Protein AF-D7LIV7-F1 (afdb_monomer_lite)

InterPro domains:
  IPR029466 No apical meristem-associated, C-terminal domain [PF14303] (4-51)

Sequence (91 aa):
MASEQRQQQLEIQSKNYALKELKEENKILLCDLNTMDPNVRGYFQAEQARILQKRSDQQKNQLAQPPSTSFGSFGQYFNDIGGPESNLPEY

Structure (mmCIF, N/CA/C/O backbone):
data_AF-D7LIV7-F1
#
_entry.id   AF-D7LIV7-F1
#
loop_
_atom_site.group_PDB
_atom_site.id
_atom_site.type_symbol
_atom_site.label_atom_id
_atom_site.label_alt_id
_atom_site.label_comp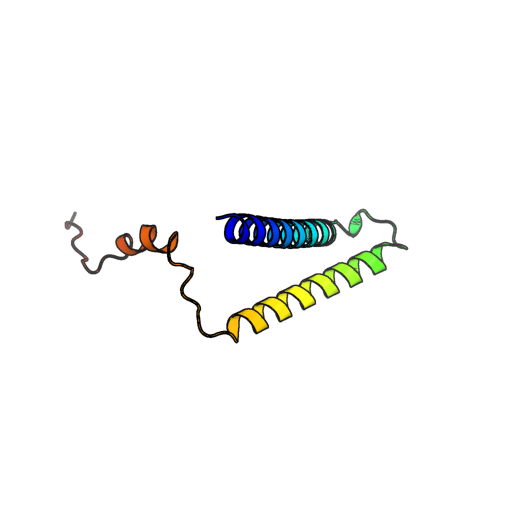_id
_atom_site.label_asym_id
_atom_site.label_entity_id
_atom_site.label_seq_id
_atom_site.pdbx_PDB_ins_code
_atom_site.Cartn_x
_atom_site.Cartn_y
_atom_site.Cartn_z
_atom_site.occupancy
_atom_site.B_iso_or_equiv
_atom_site.auth_seq_id
_atom_site.auth_comp_id
_atom_site.auth_asym_id
_atom_site.auth_atom_id
_atom_site.pdbx_PDB_model_num
ATOM 1 N N . MET A 1 1 ? -24.921 -7.658 27.916 1.00 60.25 1 MET A N 1
ATOM 2 C CA . MET A 1 1 ? -23.794 -8.602 28.096 1.00 60.25 1 MET A CA 1
ATOM 3 C C . MET A 1 1 ? -23.497 -9.457 26.856 1.00 60.25 1 MET A C 1
ATOM 5 O O . MET A 1 1 ? -22.509 -9.164 26.199 1.00 60.25 1 MET A O 1
ATOM 9 N N . ALA A 1 2 ? -24.306 -10.453 26.454 1.00 70.56 2 ALA A N 1
ATOM 10 C CA . ALA A 1 2 ? -23.977 -11.294 25.277 1.00 70.56 2 ALA A CA 1
ATOM 11 C C . ALA A 1 2 ? -24.006 -10.548 23.918 1.00 70.56 2 ALA A C 1
ATOM 13 O O . ALA A 1 2 ? -23.241 -10.867 23.007 1.00 70.56 2 ALA A O 1
ATOM 14 N N . SER A 1 3 ? -24.869 -9.537 23.777 1.00 79.06 3 SER A N 1
ATOM 15 C CA . SER A 1 3 ? -24.969 -8.689 22.578 1.00 79.06 3 SER A CA 1
ATOM 16 C C . SER A 1 3 ? -23.793 -7.715 22.432 1.00 79.06 3 SER A C 1
ATOM 18 O O . SER A 1 3 ? -23.276 -7.539 21.333 1.00 79.06 3 SER A O 1
ATOM 20 N N . GLU A 1 4 ? -23.328 -7.129 23.535 1.00 84.50 4 GLU A N 1
ATOM 21 C CA . GLU A 1 4 ? -22.207 -6.177 23.551 1.00 84.50 4 GLU A CA 1
ATOM 22 C C . GLU A 1 4 ? -20.877 -6.866 23.236 1.00 84.50 4 GLU A C 1
ATOM 24 O O . GLU A 1 4 ? -20.095 -6.351 22.443 1.00 84.50 4 GLU A O 1
ATOM 29 N N . GLN A 1 5 ? -20.648 -8.071 23.773 1.00 88.56 5 GLN A N 1
ATOM 30 C CA . GLN A 1 5 ? -19.468 -8.871 23.429 1.00 88.56 5 GLN A CA 1
ATOM 31 C C . GLN A 1 5 ? -19.434 -9.222 21.938 1.00 88.56 5 GLN A C 1
ATOM 33 O O . GLN A 1 5 ? -18.387 -9.121 21.300 1.00 88.56 5 GLN A O 1
ATOM 38 N N . ARG A 1 6 ? -20.586 -9.582 21.354 1.00 90.00 6 ARG A N 1
ATOM 39 C CA . ARG A 1 6 ? -20.693 -9.834 19.910 1.00 90.00 6 ARG A CA 1
ATOM 40 C C . ARG A 1 6 ? -20.379 -8.574 19.101 1.00 90.00 6 ARG A C 1
ATOM 42 O O . ARG A 1 6 ? -19.649 -8.657 18.118 1.00 90.00 6 ARG A O 1
ATOM 49 N N . GLN A 1 7 ? -20.893 -7.417 19.517 1.00 91.38 7 GLN A N 1
ATOM 50 C CA . GLN A 1 7 ? -20.625 -6.148 18.841 1.00 91.38 7 GLN A CA 1
ATOM 51 C C . GLN A 1 7 ? -19.132 -5.790 18.876 1.00 91.38 7 GLN A C 1
ATOM 53 O O . GLN A 1 7 ? -18.560 -5.447 17.844 1.00 91.38 7 GLN A O 1
ATOM 58 N N . GLN A 1 8 ? -18.481 -5.945 20.033 1.00 91.88 8 GLN A N 1
ATOM 59 C CA . GLN A 1 8 ? -17.041 -5.718 20.183 1.00 91.88 8 GLN A CA 1
ATOM 60 C C . GLN A 1 8 ? -16.215 -6.662 19.301 1.00 91.88 8 GLN A C 1
ATOM 62 O O . GLN A 1 8 ? -15.260 -6.235 18.655 1.00 91.88 8 GLN A O 1
ATOM 67 N N . GLN A 1 9 ? -16.594 -7.940 19.219 1.00 93.75 9 GLN A N 1
ATOM 68 C CA . GLN A 1 9 ? -15.920 -8.904 18.346 1.00 93.75 9 GLN A CA 1
ATOM 69 C C . GLN A 1 9 ? -16.021 -8.519 16.866 1.00 93.75 9 GLN A C 1
ATOM 71 O O . GLN A 1 9 ? -15.033 -8.641 16.141 1.00 93.75 9 GLN A O 1
ATOM 76 N N . LEU A 1 10 ? -17.187 -8.048 16.417 1.00 94.12 10 LEU A N 1
ATOM 77 C CA . LEU A 1 10 ? -17.377 -7.583 15.040 1.00 94.12 10 LEU A CA 1
ATOM 78 C C . LEU A 1 10 ? -16.546 -6.329 14.749 1.00 94.12 10 LEU A C 1
ATOM 80 O O . LEU A 1 10 ? -15.916 -6.239 13.696 1.00 94.12 10 LEU A O 1
ATOM 84 N N . GLU A 1 11 ? -16.483 -5.392 15.694 1.00 94.88 11 GLU A N 1
ATOM 85 C CA . GLU A 1 11 ? -15.664 -4.187 15.560 1.00 94.88 11 GLU A CA 1
ATOM 86 C C . GLU A 1 11 ? -14.167 -4.524 15.465 1.00 94.88 11 GLU A C 1
ATOM 88 O O . GLU A 1 11 ? -13.467 -4.016 14.587 1.00 94.88 11 GLU A O 1
ATOM 93 N N . ILE A 1 12 ? -13.676 -5.430 16.317 1.00 94.88 12 ILE A N 1
ATOM 94 C CA . ILE A 1 12 ? -12.285 -5.903 16.281 1.00 94.88 12 ILE A CA 1
ATOM 95 C C . ILE A 1 12 ? -11.980 -6.580 14.942 1.00 94.88 12 ILE A C 1
ATOM 97 O O . ILE A 1 12 ? -10.947 -6.298 14.334 1.00 94.88 12 ILE A O 1
ATOM 101 N N . GLN A 1 13 ? -12.877 -7.439 14.451 1.00 95.25 13 GLN A N 1
ATOM 102 C CA . GLN A 1 13 ? -12.709 -8.076 13.143 1.00 95.25 13 GLN A CA 1
ATOM 103 C C . GLN A 1 13 ? -12.627 -7.037 12.024 1.00 95.25 13 GLN A C 1
ATOM 105 O O . GLN A 1 13 ? -11.693 -7.080 11.225 1.00 95.25 13 GLN A O 1
ATOM 110 N N . SER A 1 14 ? -13.534 -6.058 12.009 1.00 94.12 14 SER A N 1
ATOM 111 C CA . SER A 1 14 ? -13.519 -4.968 11.029 1.00 94.12 14 SER A CA 1
ATOM 112 C C . SER A 1 14 ? -12.196 -4.195 11.050 1.00 94.12 14 SER A C 1
ATOM 114 O O . SER A 1 14 ? -11.596 -3.965 9.999 1.00 94.12 14 SER A O 1
ATOM 116 N N . LYS A 1 15 ? -11.697 -3.833 12.239 1.00 94.19 15 LYS A N 1
ATOM 117 C CA . LYS A 1 15 ? -10.411 -3.131 12.393 1.00 94.19 15 LYS A CA 1
ATOM 118 C C . LYS A 1 15 ? -9.233 -3.981 11.914 1.00 94.19 15 LYS A C 1
ATOM 120 O O . LYS A 1 15 ? -8.345 -3.466 11.238 1.00 94.19 15 LYS A O 1
ATOM 125 N N . ASN A 1 16 ? -9.242 -5.282 12.198 1.00 94.94 16 ASN A N 1
ATOM 126 C CA . ASN A 1 16 ? -8.206 -6.205 11.736 1.00 94.94 16 ASN A CA 1
ATOM 127 C C . ASN A 1 16 ? -8.182 -6.333 10.208 1.00 94.94 16 ASN A C 1
ATOM 129 O O . ASN A 1 16 ? -7.102 -6.363 9.617 1.00 94.94 16 ASN A O 1
ATOM 133 N N . TYR A 1 17 ? -9.349 -6.376 9.557 1.00 94.94 17 TYR A N 1
ATOM 134 C CA . TYR A 1 17 ? -9.423 -6.391 8.095 1.00 94.94 17 TYR A CA 1
ATOM 135 C C . TYR A 1 17 ? -8.882 -5.098 7.487 1.00 94.94 17 TYR A C 1
ATOM 137 O O . TYR A 1 17 ? -8.045 -5.169 6.587 1.00 94.94 17 TYR A O 1
ATOM 145 N N . ALA A 1 18 ? -9.274 -3.941 8.027 1.00 93.25 18 ALA A N 1
ATOM 146 C CA . ALA A 1 18 ? -8.755 -2.649 7.582 1.00 93.25 18 ALA A CA 1
ATOM 147 C C . ALA A 1 18 ? -7.225 -2.561 7.744 1.00 93.25 18 ALA A C 1
ATOM 149 O O . ALA A 1 18 ? -6.518 -2.138 6.830 1.00 93.25 18 ALA A O 1
ATOM 150 N N . LEU A 1 19 ? -6.688 -3.033 8.874 1.00 94.25 19 LEU A N 1
ATOM 151 C CA . LEU A 1 19 ? -5.243 -3.071 9.106 1.00 94.25 19 LEU A CA 1
ATOM 152 C C . LEU A 1 19 ? -4.523 -3.998 8.115 1.00 94.25 19 LEU A C 1
ATOM 154 O O . LEU A 1 19 ? -3.439 -3.668 7.630 1.00 94.25 19 LEU A O 1
ATOM 158 N N . LYS A 1 20 ? -5.113 -5.158 7.807 1.00 95.62 20 LYS A N 1
ATOM 159 C CA . LYS A 1 20 ? -4.555 -6.108 6.838 1.00 95.62 20 LYS A CA 1
ATOM 160 C C . LYS A 1 20 ? -4.499 -5.504 5.435 1.00 95.62 20 LYS A C 1
ATOM 162 O O . LYS A 1 20 ? -3.472 -5.640 4.775 1.00 95.62 20 LYS A O 1
ATOM 167 N N . GLU A 1 21 ? -5.563 -4.831 5.008 1.00 93.81 21 GLU A N 1
ATOM 168 C CA . GLU A 1 21 ? -5.613 -4.122 3.727 1.00 93.81 21 GLU A CA 1
ATOM 169 C C . GLU A 1 21 ? -4.537 -3.030 3.662 1.00 93.81 21 GLU A C 1
ATOM 171 O O . GLU A 1 21 ? -3.717 -3.025 2.743 1.00 93.81 21 GLU A O 1
ATOM 176 N N . LEU A 1 22 ? -4.457 -2.178 4.690 1.00 94.56 22 LEU A N 1
ATOM 177 C CA . LEU A 1 22 ? -3.461 -1.108 4.770 1.00 94.56 22 LEU A CA 1
ATOM 178 C C . LEU A 1 22 ? -2.027 -1.648 4.696 1.00 94.56 22 LEU A C 1
ATOM 180 O O . LEU A 1 22 ? -1.163 -1.063 4.037 1.00 94.56 22 LEU A O 1
ATOM 184 N N . LYS A 1 23 ? -1.761 -2.774 5.369 1.00 96.44 23 LYS A N 1
ATOM 185 C CA . LYS A 1 23 ? -0.451 -3.429 5.342 1.00 96.44 23 LYS A CA 1
ATOM 186 C C . LYS A 1 23 ? -0.093 -3.913 3.939 1.00 96.44 23 LYS A C 1
ATOM 188 O O . LYS A 1 23 ? 1.055 -3.747 3.539 1.00 96.44 23 LYS A O 1
ATOM 193 N N . GLU A 1 24 ? -1.034 -4.504 3.211 1.00 96.50 24 GLU A N 1
ATOM 194 C CA . GLU A 1 24 ? -0.777 -5.000 1.856 1.00 96.50 24 GLU A CA 1
ATOM 195 C C . GLU A 1 24 ? -0.538 -3.851 0.872 1.00 96.50 24 GLU A C 1
ATOM 197 O O . GLU A 1 24 ? 0.445 -3.865 0.136 1.00 96.50 24 GLU A O 1
ATOM 202 N N . GLU A 1 25 ? -1.344 -2.791 0.946 1.00 96.25 25 GLU A N 1
ATOM 203 C CA . GLU A 1 25 ? -1.115 -1.575 0.162 1.00 96.25 25 GLU A CA 1
ATOM 204 C C . GLU A 1 25 ? 0.257 -0.948 0.447 1.00 96.25 25 GLU A C 1
ATOM 206 O O . GLU A 1 25 ? 0.960 -0.528 -0.470 1.00 96.25 25 GLU A O 1
ATOM 211 N N . ASN A 1 26 ? 0.670 -0.899 1.718 1.00 96.62 26 ASN A N 1
ATOM 212 C CA . ASN A 1 26 ? 1.978 -0.358 2.087 1.00 96.62 26 ASN A CA 1
ATOM 213 C C . ASN A 1 26 ? 3.138 -1.196 1.549 1.00 96.62 26 ASN A C 1
ATOM 215 O O . ASN A 1 26 ? 4.166 -0.621 1.206 1.00 96.62 26 ASN A O 1
ATOM 219 N N . LYS A 1 27 ? 2.995 -2.523 1.440 1.00 96.19 27 LYS A N 1
ATOM 220 C CA . LYS A 1 27 ? 4.022 -3.342 0.783 1.00 96.19 27 LYS A CA 1
ATOM 221 C C . LYS A 1 27 ? 4.204 -2.907 -0.664 1.00 96.19 27 LYS A C 1
ATOM 223 O O . LYS A 1 27 ? 5.331 -2.673 -1.071 1.00 96.19 27 LYS A O 1
ATOM 228 N N . ILE A 1 28 ? 3.104 -2.744 -1.400 1.00 95.69 28 ILE A N 1
ATOM 229 C CA . ILE A 1 28 ? 3.135 -2.338 -2.810 1.00 95.69 28 ILE A CA 1
ATOM 230 C C . ILE A 1 28 ? 3.755 -0.942 -2.959 1.00 95.69 28 ILE A C 1
ATOM 232 O O . ILE A 1 28 ? 4.582 -0.727 -3.841 1.00 95.69 28 ILE A O 1
ATOM 236 N N . LEU A 1 29 ? 3.409 -0.001 -2.076 1.00 96.19 29 LEU A N 1
ATOM 237 C CA . LEU A 1 29 ? 3.988 1.348 -2.078 1.00 96.19 29 LEU A CA 1
ATOM 238 C C . LEU A 1 29 ? 5.487 1.375 -1.759 1.00 96.19 29 LEU A C 1
ATOM 240 O O . LEU A 1 29 ? 6.199 2.213 -2.300 1.00 96.19 29 LEU A O 1
ATOM 244 N N . LEU A 1 30 ? 5.962 0.482 -0.888 1.00 94.94 30 LEU A N 1
ATOM 245 C CA . LEU A 1 30 ? 7.371 0.412 -0.489 1.00 94.94 30 LEU A CA 1
ATOM 246 C C . LEU A 1 30 ? 8.221 -0.476 -1.410 1.00 94.94 30 LEU A C 1
ATOM 248 O O . LEU A 1 30 ? 9.435 -0.551 -1.224 1.00 94.94 30 LEU A O 1
ATOM 252 N N . CYS A 1 31 ? 7.618 -1.149 -2.392 1.00 93.06 31 CYS A N 1
ATOM 253 C CA . C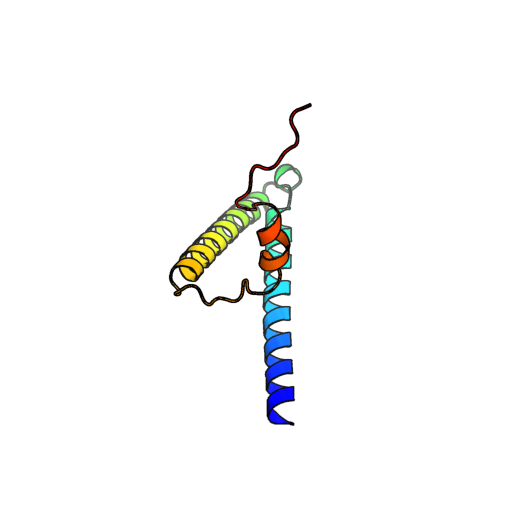YS A 1 31 ? 8.360 -1.910 -3.3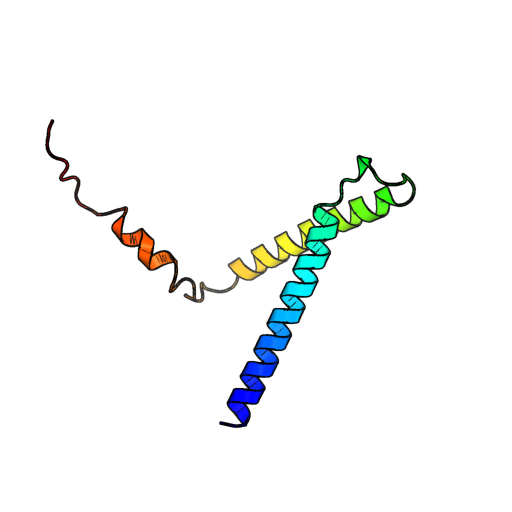91 1.00 93.06 31 CYS A CA 1
ATOM 254 C C . CYS A 1 31 ? 9.192 -0.977 -4.285 1.00 93.06 31 CYS A C 1
ATOM 256 O O . CYS A 1 31 ? 8.651 -0.083 -4.939 1.00 93.06 31 CYS A O 1
ATOM 258 N N . ASP A 1 32 ? 10.501 -1.235 -4.368 1.00 93.62 32 ASP A N 1
ATOM 259 C CA . ASP A 1 32 ? 11.390 -0.540 -5.298 1.00 93.62 32 ASP A CA 1
ATOM 260 C C . ASP A 1 32 ? 11.262 -1.122 -6.711 1.00 93.62 32 ASP A C 1
ATOM 262 O O . ASP A 1 32 ? 11.774 -2.201 -7.029 1.00 93.62 32 ASP A O 1
ATOM 266 N N . LEU A 1 33 ? 10.599 -0.359 -7.577 1.00 92.19 33 LEU A N 1
ATOM 267 C CA . LEU A 1 33 ? 10.352 -0.695 -8.976 1.00 92.19 33 LEU A CA 1
ATOM 268 C C . LEU A 1 33 ? 11.631 -0.884 -9.804 1.00 92.19 33 LEU A C 1
ATOM 270 O O . LEU A 1 33 ? 11.584 -1.553 -10.837 1.00 92.19 33 LEU A O 1
ATOM 274 N N . ASN A 1 34 ? 12.767 -0.317 -9.388 1.00 91.75 34 ASN A N 1
ATOM 275 C CA . ASN A 1 34 ? 14.028 -0.441 -10.128 1.00 91.75 34 ASN A CA 1
ATOM 276 C C . ASN A 1 34 ? 14.643 -1.838 -10.009 1.00 91.75 34 ASN A C 1
ATOM 278 O O . ASN A 1 34 ? 15.422 -2.244 -10.867 1.00 91.75 34 ASN A O 1
ATOM 282 N N . THR A 1 35 ? 14.264 -2.579 -8.967 1.00 92.88 35 THR A N 1
ATOM 283 C CA . THR A 1 35 ? 14.716 -3.956 -8.723 1.00 92.88 35 THR A CA 1
ATOM 284 C C . THR A 1 35 ? 13.823 -5.008 -9.388 1.00 92.88 35 THR A C 1
ATOM 286 O O . THR A 1 35 ? 14.134 -6.197 -9.350 1.00 92.88 35 THR A O 1
ATOM 289 N N . MET A 1 36 ? 12.710 -4.587 -9.999 1.00 89.31 36 MET A N 1
ATOM 290 C CA . MET A 1 36 ? 11.706 -5.476 -10.577 1.00 89.31 36 MET A CA 1
ATOM 291 C C . MET A 1 36 ? 11.934 -5.765 -12.060 1.00 89.31 36 MET A C 1
ATOM 293 O O . MET A 1 36 ? 12.453 -4.938 -12.811 1.00 89.31 36 MET A O 1
ATOM 297 N N . ASP A 1 37 ? 11.443 -6.927 -12.497 1.00 92.12 37 ASP A N 1
ATOM 298 C CA . ASP A 1 37 ? 11.389 -7.276 -13.914 1.00 92.12 37 ASP A CA 1
ATOM 299 C C . ASP A 1 37 ? 10.550 -6.229 -14.693 1.00 92.12 37 ASP A C 1
ATOM 301 O O . ASP A 1 37 ? 9.435 -5.884 -14.272 1.00 92.12 37 ASP A O 1
ATOM 305 N N . PRO A 1 38 ? 11.059 -5.708 -15.828 1.00 90.56 38 PRO A N 1
ATOM 306 C CA . PRO A 1 38 ? 10.375 -4.700 -16.637 1.00 90.56 38 PRO A CA 1
ATOM 307 C C . PRO A 1 38 ? 8.931 -5.046 -17.019 1.00 90.56 38 PRO A C 1
ATOM 309 O O . PRO A 1 38 ? 8.107 -4.137 -17.128 1.00 90.56 38 PRO A O 1
ATOM 312 N N . ASN A 1 39 ? 8.619 -6.332 -17.194 1.00 90.12 39 ASN A N 1
ATOM 313 C CA . ASN A 1 39 ? 7.312 -6.824 -17.623 1.00 90.12 39 ASN A CA 1
ATOM 314 C C . ASN A 1 39 ? 6.248 -6.710 -16.523 1.00 90.12 39 ASN A C 1
ATOM 316 O O . ASN A 1 39 ? 5.067 -6.560 -16.827 1.00 90.12 39 ASN A O 1
ATOM 320 N N . VAL A 1 40 ? 6.646 -6.745 -15.247 1.00 91.50 40 VAL A N 1
ATOM 321 C CA . VAL A 1 40 ? 5.730 -6.592 -14.097 1.00 91.50 40 VAL A CA 1
ATOM 322 C C . VAL A 1 40 ? 5.815 -5.210 -13.455 1.00 91.50 40 VAL A C 1
ATOM 324 O O . VAL A 1 40 ? 4.895 -4.794 -12.753 1.00 91.50 40 VAL A O 1
ATOM 327 N N . ARG A 1 41 ? 6.883 -4.455 -13.727 1.00 94.81 41 ARG A N 1
ATOM 328 C CA . ARG A 1 41 ? 7.088 -3.099 -13.207 1.00 94.81 41 ARG A CA 1
ATOM 329 C C . ARG A 1 41 ? 5.929 -2.153 -13.530 1.00 94.81 41 ARG A C 1
ATOM 331 O O . ARG A 1 41 ? 5.501 -1.405 -12.655 1.00 94.81 41 ARG A O 1
ATOM 338 N N . GLY A 1 42 ? 5.397 -2.208 -14.754 1.00 93.94 42 GLY A N 1
ATOM 339 C CA . GLY A 1 42 ? 4.269 -1.362 -15.166 1.00 93.94 42 GLY A CA 1
ATOM 340 C C . GLY A 1 42 ? 3.003 -1.606 -14.339 1.00 93.94 42 GLY A C 1
ATOM 341 O O . GLY A 1 42 ? 2.306 -0.659 -13.979 1.00 93.94 42 GLY A O 1
ATOM 342 N N . TYR A 1 43 ? 2.749 -2.863 -13.963 1.00 94.56 43 TYR A N 1
ATOM 343 C CA . TYR A 1 43 ? 1.635 -3.223 -13.088 1.00 94.56 43 TYR A CA 1
ATOM 344 C C . TYR A 1 43 ? 1.800 -2.613 -11.690 1.00 94.56 43 TYR A C 1
ATOM 346 O O . TYR A 1 43 ? 0.888 -1.954 -11.198 1.00 94.56 43 TYR A O 1
ATOM 354 N N . PHE A 1 44 ? 2.974 -2.765 -11.070 1.00 95.31 44 PHE A N 1
ATOM 355 C CA . PHE A 1 44 ? 3.220 -2.205 -9.738 1.00 95.31 44 PHE A CA 1
ATOM 356 C C . PHE A 1 44 ? 3.180 -0.676 -9.736 1.00 95.31 44 PHE A C 1
ATOM 358 O O . PHE A 1 44 ? 2.642 -0.088 -8.804 1.00 95.31 44 PHE A O 1
ATOM 365 N N . GLN A 1 45 ? 3.669 -0.027 -10.793 1.00 95.94 45 GLN A N 1
ATOM 366 C CA . GLN A 1 45 ? 3.572 1.424 -10.935 1.00 95.94 45 GLN A CA 1
ATOM 367 C C . GLN A 1 45 ? 2.112 1.901 -10.990 1.00 95.94 45 GLN A C 1
ATOM 369 O O . GLN A 1 45 ? 1.742 2.854 -10.300 1.00 95.94 45 GLN A O 1
ATOM 374 N N . ALA A 1 46 ? 1.271 1.229 -11.782 1.00 96.12 46 ALA A N 1
ATOM 375 C CA . ALA A 1 46 ? -0.155 1.533 -11.850 1.00 96.12 46 ALA A CA 1
ATOM 376 C C . ALA A 1 46 ? -0.844 1.300 -10.495 1.00 96.12 46 ALA A C 1
ATOM 378 O O . ALA A 1 46 ? -1.653 2.120 -10.057 1.00 96.12 46 ALA A O 1
ATOM 379 N N . GLU A 1 47 ? -0.482 0.224 -9.799 1.00 96.88 47 GLU A N 1
ATOM 380 C CA . GLU A 1 47 ? -1.059 -0.117 -8.503 1.00 96.88 47 GLU A CA 1
ATOM 381 C C . GLU A 1 47 ? -0.655 0.882 -7.406 1.00 96.88 47 GLU A C 1
ATOM 383 O O . GLU A 1 47 ? -1.504 1.313 -6.626 1.00 96.88 47 GLU A O 1
ATOM 388 N N . GLN A 1 48 ? 0.600 1.346 -7.389 1.00 97.38 48 GLN A N 1
ATOM 389 C CA . GLN A 1 48 ? 1.045 2.425 -6.499 1.00 97.38 48 GLN A CA 1
ATOM 390 C C . GLN A 1 48 ? 0.235 3.709 -6.723 1.00 97.38 48 GLN A C 1
ATOM 392 O O . GLN A 1 48 ? -0.257 4.305 -5.761 1.00 97.38 48 GLN A O 1
ATOM 397 N N . ALA A 1 49 ? 0.035 4.110 -7.983 1.00 97.12 49 ALA A N 1
ATOM 398 C CA . ALA A 1 49 ? -0.771 5.281 -8.320 1.00 97.12 49 ALA A CA 1
ATOM 399 C C . ALA A 1 49 ? -2.231 5.122 -7.857 1.00 97.12 49 ALA A C 1
ATOM 401 O O . ALA A 1 49 ? -2.787 6.025 -7.226 1.00 97.12 49 ALA A O 1
ATOM 402 N N . ARG A 1 50 ? -2.829 3.946 -8.093 1.00 97.81 50 ARG A N 1
ATOM 403 C CA . ARG A 1 50 ? -4.195 3.614 -7.664 1.00 97.81 50 A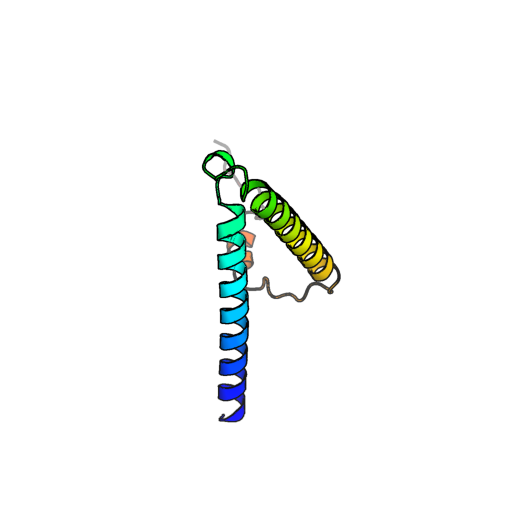RG A CA 1
ATOM 404 C C . ARG A 1 50 ? -4.356 3.700 -6.143 1.00 97.81 50 ARG A C 1
ATOM 406 O O . ARG A 1 50 ? -5.343 4.256 -5.660 1.00 97.81 50 ARG A O 1
ATOM 413 N N . ILE A 1 51 ? -3.395 3.172 -5.382 1.00 96.88 51 ILE A N 1
ATOM 414 C CA . ILE A 1 51 ? -3.405 3.204 -3.911 1.00 96.88 51 ILE A CA 1
ATOM 415 C C . ILE A 1 51 ? -3.305 4.645 -3.396 1.00 96.88 51 ILE A C 1
ATOM 417 O O . ILE A 1 51 ? -4.066 5.034 -2.509 1.00 96.88 51 ILE A O 1
ATOM 421 N N . LEU A 1 52 ? -2.402 5.458 -3.954 1.00 96.31 52 LEU A N 1
ATOM 422 C CA . LEU A 1 52 ? -2.258 6.864 -3.559 1.00 96.31 52 LEU A CA 1
ATOM 423 C C . LEU A 1 52 ? -3.537 7.663 -3.831 1.00 96.31 52 LEU A C 1
ATOM 425 O O . LEU A 1 52 ? -3.978 8.425 -2.968 1.00 96.31 52 LEU A O 1
ATOM 429 N N . GLN A 1 53 ? -4.171 7.439 -4.984 1.00 96.56 53 GLN A N 1
ATOM 430 C CA . GLN A 1 53 ? -5.453 8.058 -5.311 1.00 96.56 53 GLN A CA 1
ATOM 431 C C . GLN A 1 53 ? -6.543 7.648 -4.312 1.00 96.56 53 GLN A C 1
ATOM 433 O O . GLN A 1 53 ? -7.171 8.516 -3.707 1.00 96.56 53 GLN A O 1
ATOM 438 N N . LYS A 1 54 ? -6.702 6.341 -4.057 1.00 94.62 54 LYS A N 1
ATOM 439 C CA . LYS A 1 54 ? -7.668 5.815 -3.078 1.00 94.62 54 LYS A CA 1
ATOM 440 C C . LYS A 1 54 ? -7.500 6.476 -1.706 1.00 94.62 54 LYS A C 1
ATOM 442 O O . LYS A 1 54 ? -8.490 6.869 -1.092 1.00 94.62 54 LYS A O 1
ATOM 447 N N . ARG A 1 55 ? -6.262 6.626 -1.224 1.00 92.88 55 ARG A N 1
ATOM 448 C CA . ARG A 1 55 ? -5.974 7.271 0.070 1.00 92.88 55 ARG A CA 1
ATOM 449 C C . ARG A 1 55 ? -6.296 8.764 0.068 1.00 92.88 55 ARG A C 1
ATOM 451 O O . ARG A 1 55 ? -6.817 9.262 1.063 1.00 92.88 55 ARG A O 1
ATOM 458 N N . SER A 1 56 ? -6.032 9.466 -1.035 1.00 92.81 56 SER A N 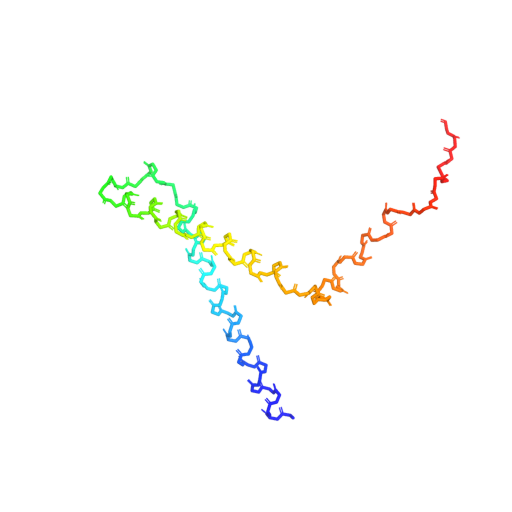1
ATOM 459 C CA . SER A 1 56 ? -6.418 10.875 -1.186 1.00 92.81 56 SER A CA 1
ATOM 460 C C . SER A 1 56 ? -7.937 11.047 -1.106 1.00 92.81 56 SER A C 1
ATOM 462 O O . SER A 1 56 ? -8.429 11.907 -0.375 1.00 92.81 56 SER A O 1
ATOM 464 N N . ASP A 1 57 ? -8.688 10.181 -1.785 1.00 91.44 57 ASP A N 1
ATOM 465 C CA . ASP A 1 57 ? -10.151 10.223 -1.782 1.00 91.44 57 ASP A CA 1
ATOM 466 C C . ASP A 1 57 ? -10.728 9.865 -0.403 1.00 91.44 57 ASP A C 1
ATOM 468 O O . ASP A 1 57 ? -11.644 10.528 0.086 1.00 91.44 57 ASP A O 1
ATOM 472 N N . GLN A 1 58 ? -10.140 8.883 0.289 1.00 87.50 58 GLN A N 1
ATOM 473 C CA . GLN A 1 58 ? -10.489 8.568 1.677 1.00 87.50 58 GLN A CA 1
ATOM 474 C C . GLN A 1 58 ? -10.216 9.735 2.636 1.00 87.50 58 GLN A C 1
ATOM 476 O O . GLN A 1 58 ? -11.006 9.955 3.553 1.00 87.50 58 GLN A O 1
ATOM 481 N N . GLN A 1 59 ? -9.125 10.486 2.462 1.00 82.56 59 GLN A N 1
ATOM 482 C CA . GLN A 1 59 ? -8.845 11.669 3.286 1.00 82.56 59 GLN A CA 1
ATOM 483 C C . GLN A 1 59 ? -9.862 12.786 3.036 1.00 82.56 59 GLN A C 1
ATOM 485 O O . GLN A 1 59 ? -10.376 13.367 3.991 1.00 82.56 59 GLN A O 1
ATOM 490 N N . LYS A 1 60 ? -10.214 13.048 1.771 1.00 78.88 60 LYS A N 1
ATOM 491 C CA . LYS A 1 60 ? -11.249 14.034 1.419 1.00 78.88 60 LYS A CA 1
ATOM 492 C C . LYS A 1 60 ? -12.609 13.673 2.021 1.00 78.88 60 LYS A C 1
ATOM 494 O O . LYS A 1 60 ? -13.280 14.541 2.570 1.00 78.88 60 LYS A O 1
ATOM 499 N N . ASN A 1 61 ? -12.984 12.395 1.987 1.00 71.00 61 ASN A N 1
ATOM 500 C CA . ASN A 1 61 ? -14.245 11.927 2.567 1.00 71.00 61 ASN A CA 1
ATOM 501 C C . ASN A 1 61 ? -14.261 11.979 4.104 1.00 71.00 61 ASN A C 1
ATOM 503 O O . ASN A 1 61 ? -15.320 12.191 4.689 1.00 71.00 61 ASN A O 1
ATOM 507 N N . GLN A 1 62 ? -13.109 11.835 4.768 1.00 62.22 62 GLN A N 1
ATOM 508 C CA . GLN A 1 62 ? -12.998 12.015 6.223 1.00 62.22 62 GLN A CA 1
ATOM 509 C C . GLN A 1 62 ? -13.125 13.488 6.645 1.00 62.22 62 GLN A C 1
ATOM 511 O O . GLN A 1 62 ? -13.707 13.766 7.688 1.00 62.22 62 GLN A O 1
ATOM 516 N N . LEU A 1 63 ? -12.649 14.432 5.826 1.00 54.94 63 LEU A N 1
ATOM 517 C CA . LEU A 1 63 ? -12.804 15.878 6.056 1.00 54.94 63 LEU A CA 1
ATOM 518 C C . LEU A 1 63 ? -14.240 16.390 5.828 1.00 54.94 63 LEU A C 1
ATOM 520 O O . LEU A 1 63 ? -14.585 17.465 6.310 1.00 54.94 63 LEU A O 1
ATOM 524 N N . ALA A 1 64 ? -15.074 15.642 5.098 1.00 55.03 64 ALA A N 1
ATOM 525 C CA . ALA A 1 64 ? -16.472 15.989 4.825 1.00 55.03 64 ALA A CA 1
ATOM 526 C C . ALA A 1 64 ? -17.452 15.572 5.941 1.00 55.03 64 ALA A C 1
ATOM 528 O O . ALA A 1 64 ? -18.629 15.929 5.887 1.00 55.03 64 ALA A O 1
ATOM 529 N N . GLN A 1 65 ? -16.996 14.825 6.953 1.00 45.91 65 GLN A N 1
ATOM 530 C CA . GLN A 1 65 ? -17.773 14.588 8.169 1.00 45.91 65 GLN A CA 1
ATOM 531 C C . GLN A 1 65 ? -17.502 15.723 9.169 1.00 45.91 65 GLN A C 1
ATOM 533 O O . GLN A 1 65 ? -16.347 16.137 9.297 1.00 45.91 65 GLN A O 1
ATOM 538 N N . PRO A 1 66 ? -18.518 16.249 9.890 1.00 47.31 66 PRO A N 1
ATOM 539 C CA . PRO A 1 66 ? -18.254 17.184 10.980 1.00 47.31 66 PRO A CA 1
ATOM 540 C C . PRO A 1 66 ? -17.258 16.523 11.941 1.00 47.31 66 PRO A C 1
ATOM 542 O O . PRO A 1 66 ? -17.341 15.306 12.125 1.00 47.31 66 PRO A O 1
ATOM 545 N N . PRO A 1 67 ? -16.305 17.271 12.527 1.00 46.28 67 PRO A N 1
ATOM 546 C CA . PRO A 1 67 ? -15.268 16.696 13.368 1.00 46.28 67 PRO A CA 1
ATOM 547 C C . PRO A 1 67 ? -15.930 15.953 14.527 1.00 46.28 67 PRO A C 1
ATOM 549 O O . PRO A 1 67 ? -16.357 16.551 15.511 1.00 46.28 67 PRO A O 1
ATOM 552 N N . SER A 1 68 ? -16.029 14.631 14.410 1.00 48.22 68 SER A N 1
ATOM 553 C CA . SER A 1 68 ? -16.356 13.792 15.543 1.00 48.22 68 SER A CA 1
ATOM 554 C C . SER A 1 68 ? -15.122 13.857 16.424 1.00 48.22 68 SER A C 1
ATOM 556 O O . SER A 1 68 ? -14.067 13.323 16.081 1.00 48.22 68 SER A O 1
ATOM 558 N N . THR A 1 69 ? -15.226 14.610 17.513 1.00 47.47 69 THR A N 1
ATOM 559 C CA . THR A 1 69 ? -14.199 14.806 18.533 1.00 47.47 69 THR A CA 1
ATOM 560 C C . THR A 1 69 ? -13.822 13.462 19.159 1.00 47.47 69 THR A C 1
ATOM 562 O O . THR A 1 69 ? -14.284 13.100 20.233 1.00 47.47 69 THR A O 1
ATOM 565 N N . SER A 1 70 ? -12.985 12.693 18.469 1.00 48.78 70 SER A N 1
ATOM 566 C CA . SER A 1 70 ? -12.299 11.508 18.987 1.00 48.78 70 SER A CA 1
ATOM 567 C C . SER A 1 70 ? -10.782 11.647 18.813 1.00 48.78 70 SER A C 1
ATOM 569 O O . SER A 1 70 ? -10.040 10.678 18.747 1.00 48.78 70 SER A O 1
ATOM 571 N N . PHE A 1 71 ? -10.294 12.891 18.813 1.00 46.41 71 PHE A N 1
ATOM 572 C CA . PHE A 1 71 ? -8.911 13.218 19.174 1.00 46.41 71 PHE A CA 1
ATOM 573 C C . PHE A 1 71 ? -8.781 13.459 20.695 1.00 46.41 71 PHE A C 1
ATOM 575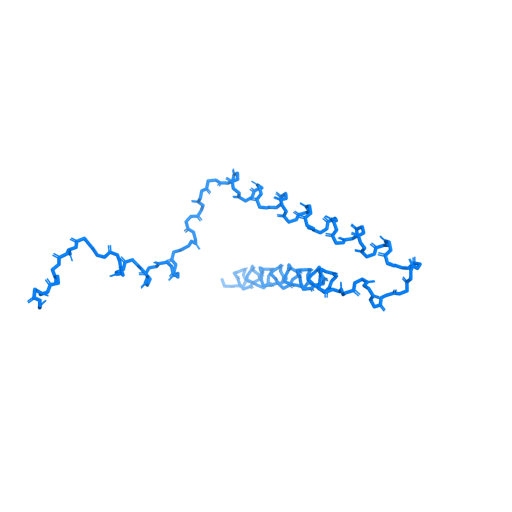 O O . PHE A 1 71 ? -7.879 14.145 21.165 1.00 46.41 71 PHE A O 1
ATOM 582 N N . GLY A 1 72 ? -9.722 12.932 21.488 1.00 46.78 72 GLY A N 1
ATOM 583 C CA . GLY A 1 72 ? -9.928 13.299 22.892 1.00 46.78 72 GLY A CA 1
ATOM 584 C C . GLY A 1 72 ? -8.948 12.705 23.906 1.00 46.78 72 GLY A C 1
ATOM 585 O O . GLY A 1 72 ? -9.172 12.890 25.094 1.00 46.78 72 GLY A O 1
ATOM 586 N N . SER A 1 73 ? -7.891 11.995 23.494 1.00 52.72 73 SER A N 1
ATOM 587 C CA . SER A 1 73 ? -6.982 11.354 24.463 1.00 52.72 73 SER A CA 1
ATOM 588 C C . SER A 1 73 ? -5.499 11.673 24.280 1.00 52.72 73 SER A C 1
ATOM 590 O O . SER A 1 73 ? -4.816 11.812 25.284 1.00 52.72 73 SER A O 1
ATOM 592 N N . PHE A 1 74 ? -4.985 11.853 23.057 1.00 53.53 74 PHE A N 1
ATOM 593 C CA . PHE A 1 74 ? -3.545 12.095 22.855 1.00 53.53 74 PHE A CA 1
ATOM 594 C C . PHE A 1 74 ? -3.173 13.588 22.772 1.00 53.53 74 PHE A C 1
ATOM 596 O O . PHE A 1 74 ? -2.057 13.965 23.111 1.00 53.53 74 PHE A O 1
ATOM 603 N N . GLY A 1 75 ? -4.110 14.456 22.370 1.00 57.16 75 GLY A N 1
ATOM 604 C CA . GLY A 1 75 ? -3.868 15.901 22.247 1.00 57.16 75 GLY A CA 1
ATOM 605 C C . GLY A 1 75 ? -3.820 16.661 23.578 1.00 57.16 75 GLY A C 1
ATOM 606 O O . GLY A 1 75 ? -3.252 17.744 23.634 1.00 57.16 75 GLY A O 1
ATOM 607 N N . GLN A 1 76 ? -4.365 16.088 24.658 1.00 59.03 76 GLN A N 1
ATOM 608 C CA . GLN A 1 76 ? -4.406 16.744 25.973 1.00 59.03 76 GLN A CA 1
ATOM 609 C C . GLN A 1 76 ? -3.019 16.878 26.617 1.00 59.03 76 GLN A C 1
ATOM 611 O O . GLN A 1 76 ? -2.787 17.825 27.356 1.00 59.03 76 GLN A O 1
ATOM 616 N N . TYR A 1 77 ? -2.074 15.985 26.304 1.00 61.12 77 TYR A N 1
ATOM 617 C CA . TYR A 1 77 ? -0.726 16.018 26.889 1.00 61.12 77 TYR A CA 1
ATOM 618 C C . TYR A 1 77 ? 0.143 17.178 26.386 1.00 61.12 77 TYR A C 1
ATOM 620 O O . TYR A 1 77 ? 1.153 17.494 27.005 1.00 61.12 77 TYR A O 1
ATOM 628 N N . PHE A 1 78 ? -0.223 17.793 25.258 1.00 61.22 78 PHE A N 1
ATOM 629 C CA . PHE A 1 78 ? 0.566 18.849 24.619 1.00 61.22 78 PHE A CA 1
ATOM 630 C C . PHE A 1 78 ? -0.052 20.245 24.784 1.00 61.22 78 PHE A C 1
ATOM 632 O O . PHE A 1 78 ? 0.570 21.226 24.383 1.00 61.22 78 PHE A O 1
ATOM 639 N N . ASN A 1 79 ? -1.240 20.348 25.396 1.00 56.00 79 ASN A N 1
ATOM 640 C CA . ASN A 1 79 ? -1.911 21.631 25.633 1.00 56.00 79 ASN A CA 1
ATOM 641 C C . ASN A 1 79 ? -1.161 22.522 26.640 1.00 56.00 79 ASN A C 1
ATOM 643 O O . ASN A 1 79 ? -1.275 23.740 26.560 1.00 56.00 79 ASN A O 1
ATOM 647 N N . ASP A 1 80 ? -0.342 21.940 27.520 1.00 57.34 80 ASP A N 1
ATOM 648 C CA . ASP A 1 80 ? 0.419 22.690 28.532 1.00 57.34 80 ASP A CA 1
ATOM 649 C C . ASP A 1 80 ? 1.794 23.181 28.040 1.00 57.34 80 ASP A C 1
ATOM 651 O O . ASP A 1 80 ? 2.480 23.915 28.747 1.00 57.34 80 ASP A O 1
ATOM 655 N N . ILE A 1 81 ? 2.221 22.814 26.824 1.00 59.31 81 ILE A N 1
ATOM 656 C CA . ILE A 1 81 ? 3.522 23.246 26.267 1.00 59.31 81 ILE A CA 1
ATOM 657 C C . ILE A 1 81 ? 3.409 24.622 25.578 1.00 59.31 81 ILE A C 1
ATOM 659 O O . ILE A 1 81 ? 4.410 25.248 25.241 1.00 59.31 81 ILE A O 1
ATOM 663 N N . GLY A 1 82 ? 2.183 25.122 25.395 1.00 56.88 82 GLY A N 1
ATOM 664 C CA . GLY A 1 82 ? 1.877 26.436 24.825 1.00 56.88 82 GLY A CA 1
ATOM 665 C C . GLY A 1 82 ? 1.164 27.353 25.817 1.00 56.88 82 GLY A C 1
ATOM 666 O O . GLY A 1 82 ? 0.154 27.954 25.461 1.00 56.88 82 GLY A O 1
ATOM 667 N N . GLY A 1 83 ? 1.630 27.409 27.068 1.00 46.66 83 GLY A N 1
ATOM 668 C CA . GLY A 1 83 ? 1.015 28.231 28.113 1.00 46.66 83 GLY A CA 1
ATOM 669 C C . GLY A 1 83 ? 0.934 29.728 27.747 1.00 46.66 83 GLY A C 1
ATOM 670 O O . GLY A 1 83 ? 1.855 30.257 27.120 1.00 46.66 83 GLY A O 1
ATOM 671 N N . PRO A 1 84 ? -0.129 30.445 28.159 1.00 59.88 84 PRO A N 1
ATOM 672 C CA . PRO A 1 84 ? -0.262 31.884 27.977 1.00 59.88 84 PRO A CA 1
ATOM 673 C C . PRO A 1 84 ? 0.438 32.633 29.119 1.00 59.88 84 PRO A C 1
ATOM 675 O O . PRO A 1 84 ? -0.208 33.379 29.835 1.00 59.88 84 PRO A O 1
ATOM 678 N N . GLU A 1 85 ? 1.737 32.428 29.330 1.00 47.81 85 GLU A N 1
ATOM 679 C CA . GLU A 1 85 ? 2.520 33.245 30.266 1.00 47.81 85 GLU A CA 1
ATOM 680 C C . GLU A 1 85 ? 4.002 33.216 29.876 1.00 47.81 85 GLU A C 1
ATOM 682 O O . GLU A 1 85 ? 4.752 32.287 30.172 1.00 47.81 85 GLU A O 1
ATOM 687 N N . SER A 1 86 ? 4.446 34.270 29.199 1.00 58.19 86 SER A N 1
ATOM 688 C CA . SER A 1 86 ? 5.859 34.620 29.103 1.00 58.19 86 SER A CA 1
ATOM 689 C C . SER A 1 86 ? 6.339 35.133 30.468 1.00 58.19 86 SER A C 1
ATOM 691 O O . SER A 1 86 ? 6.426 36.338 30.680 1.00 58.19 86 SER A O 1
ATOM 693 N N . ASN A 1 87 ? 6.623 34.217 31.392 1.00 59.47 87 ASN A N 1
ATOM 694 C CA . ASN A 1 87 ? 7.356 34.475 32.635 1.00 59.47 87 ASN A CA 1
ATOM 695 C C . ASN A 1 87 ? 8.676 33.688 32.611 1.00 59.47 87 ASN A C 1
ATOM 697 O O . ASN A 1 87 ? 8.910 32.789 33.417 1.00 59.47 87 ASN A O 1
ATOM 701 N N . LEU A 1 88 ? 9.541 34.000 31.643 1.00 68.44 88 LEU A N 1
ATOM 702 C CA . LEU A 1 88 ? 10.943 33.591 31.714 1.00 68.44 88 LEU A CA 1
ATOM 703 C C . LEU A 1 88 ? 11.695 34.614 32.583 1.00 68.44 88 LEU A C 1
ATOM 705 O O . LEU A 1 88 ? 11.518 35.812 32.356 1.00 68.44 88 LEU A O 1
ATOM 709 N N . PRO A 1 89 ? 12.516 34.187 33.562 1.00 57.06 89 PRO A N 1
ATOM 710 C CA . PRO A 1 89 ? 13.391 35.099 34.287 1.00 57.06 89 PRO A CA 1
ATOM 711 C C . PRO A 1 89 ? 14.395 35.731 33.324 1.00 57.06 89 PRO A C 1
ATOM 713 O O . PRO A 1 89 ? 14.989 35.038 32.496 1.00 57.06 89 PRO A O 1
ATOM 716 N N . GLU A 1 90 ? 14.580 37.040 33.453 1.00 51.25 90 GLU A N 1
ATOM 717 C CA . GLU A 1 90 ? 15.632 37.780 32.764 1.00 51.25 90 GLU A CA 1
ATOM 718 C C . GLU A 1 90 ? 16.989 37.284 33.299 1.00 51.25 90 GLU A C 1
ATOM 720 O O . GLU A 1 90 ? 17.270 37.404 34.494 1.00 51.25 90 GLU A O 1
ATOM 725 N N . TYR A 1 91 ? 17.786 36.662 32.429 1.00 57.25 91 TYR A N 1
ATOM 726 C CA . TYR A 1 91 ? 19.181 36.295 32.681 1.00 57.25 91 TYR A CA 1
ATOM 727 C C . TYR A 1 91 ? 20.086 37.061 31.725 1.00 57.25 91 TYR A C 1
ATOM 729 O O . TYR A 1 91 ? 19.755 37.097 30.516 1.00 57.25 91 TYR A O 1
#

Secondary structure (DSSP, 8-state):
-HHHHHHHHHHHHHHHHHHHHHHHHHHHHH--GGGS-HHHHHHHHHHHHHHHHHHHHHHHHHHTS------TTTGGGGGGGG-S-------

Organism: Arabidopsis lyrata subsp. lyrata (NCBI:txid81972)

Radius of gyration: 22.07 Å; chains: 1; bounding box: 44×49×52 Å

Foldseek 3Di:
DVVVVVVVVVVVVVVVVVVVVVVVLVVLLPDDLVPDDPVCSVVSVVSVVVSVVVVVVVVVVVVPDDPPPPVPPPVVVCPVVPDPDPPDDDD

pLDDT: mean 79.51, std 18.86, range [45.91, 97.81]